Protein AF-A0A919DK65-F1 (afdb_monomer_lite)

Radius of gyration: 13.78 Å; chains: 1; bounding box: 31×25×40 Å

Foldseek 3Di:
DAWEWEDDPNFIETEAEDEDCPVPPVVVQVVVQVVCCVVCVVVVVCCVVVRHPGYHYHYDHPVPFDADPVPRHGDHYHYHHDDD

Sequence (84 aa):
MQVVQRRKDARDELVLRIAGDPGDGDTAGKAIAARLDEIRPMFAEHVEAGLINRLTVEWVQPSGLTVNPRTDKAIWLIDELHPR

pLDDT: mean 94.76, std 7.19, range [54.81, 98.19]

Secondary structure (DSSP, 8-state):
-EEEEEEETTEEEEEEEEES--SSHHHHHHHHHHHHHHH-HHHHHHHHTTSSEEEEEEEE-GGGS-B-TTT-PBPSEEEESS--

Structure (mmCIF, N/CA/C/O backbone):
data_AF-A0A919DK65-F1
#
_entry.id   AF-A0A919DK65-F1
#
loop_
_atom_site.group_PDB
_atom_site.id
_atom_site.type_symbol
_atom_site.label_atom_id
_atom_site.label_alt_id
_atom_site.label_comp_id
_atom_site.label_asym_id
_atom_site.label_entity_id
_atom_site.label_seq_id
_atom_site.pdbx_PDB_ins_code
_atom_site.Cartn_x
_atom_site.Cartn_y
_atom_site.Cartn_z
_atom_site.occupancy
_atom_site.B_iso_or_equiv
_atom_site.auth_seq_id
_atom_site.auth_comp_id
_atom_site.auth_asym_id
_atom_site.auth_atom_id
_atom_site.pdbx_PDB_model_num
ATOM 1 N N . MET A 1 1 ? 4.686 2.677 -10.656 1.00 95.06 1 MET A N 1
ATOM 2 C CA . MET A 1 1 ? 3.863 2.653 -9.430 1.00 95.06 1 MET A CA 1
ATOM 3 C C . MET A 1 1 ? 2.408 2.534 -9.826 1.00 95.06 1 MET A C 1
ATOM 5 O O . MET A 1 1 ? 2.052 3.069 -10.873 1.00 95.06 1 MET A O 1
ATOM 9 N N . GLN A 1 2 ? 1.606 1.854 -9.013 1.00 97.56 2 GLN A N 1
ATOM 10 C CA . GLN A 1 2 ? 0.169 1.692 -9.203 1.00 97.56 2 GLN A CA 1
ATOM 11 C C . GLN A 1 2 ? -0.543 1.847 -7.866 1.00 97.56 2 GLN A C 1
ATOM 13 O O . GLN A 1 2 ? -0.028 1.426 -6.830 1.00 97.56 2 GLN A O 1
ATOM 18 N N . VAL A 1 3 ? -1.725 2.438 -7.913 1.00 97.56 3 VAL A N 1
ATOM 19 C CA . VAL A 1 3 ? -2.684 2.427 -6.818 1.00 97.56 3 VAL A CA 1
ATOM 20 C C . VAL A 1 3 ? -3.640 1.278 -7.086 1.00 97.56 3 VAL A C 1
ATOM 22 O O . VAL A 1 3 ? -4.227 1.204 -8.163 1.00 97.56 3 VAL A O 1
ATOM 25 N N . VAL A 1 4 ? -3.766 0.367 -6.135 1.00 97.62 4 VAL A N 1
ATOM 26 C CA . VAL A 1 4 ? -4.5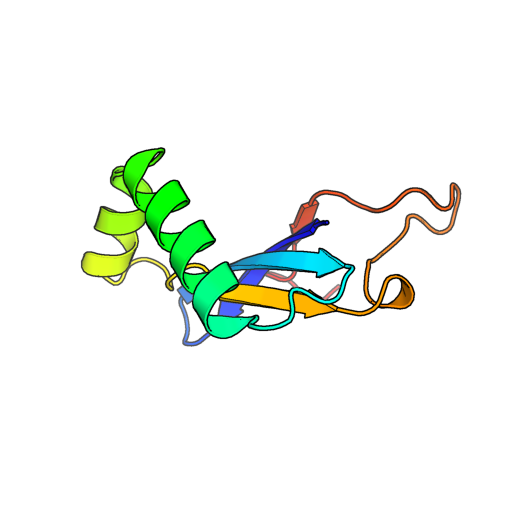93 -0.829 -6.258 1.00 97.62 4 VAL A CA 1
ATOM 27 C C . VAL A 1 4 ? -5.635 -0.793 -5.152 1.00 97.62 4 VAL A C 1
ATOM 29 O O . VAL A 1 4 ? -5.297 -0.632 -3.981 1.00 97.62 4 VAL A O 1
ATOM 32 N N . GLN A 1 5 ? -6.902 -0.919 -5.521 1.00 96.44 5 GLN A N 1
ATOM 33 C CA . GLN A 1 5 ? -7.997 -1.090 -4.576 1.00 96.44 5 GLN A CA 1
ATOM 34 C C . GLN A 1 5 ? -8.404 -2.558 -4.574 1.00 96.44 5 GLN A C 1
ATO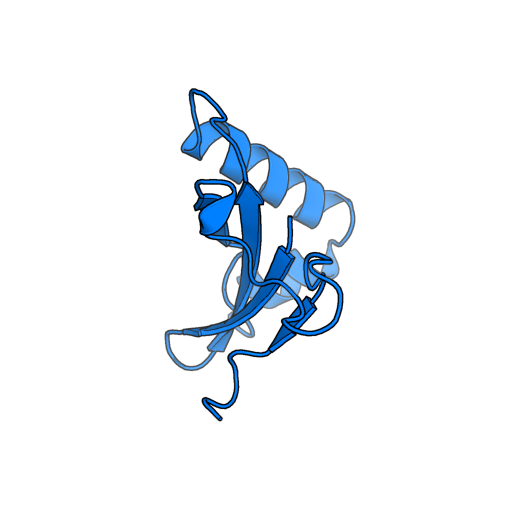M 36 O O . GLN A 1 5 ? -8.737 -3.095 -5.626 1.00 96.44 5 GLN A O 1
ATOM 41 N N . ARG A 1 6 ? -8.385 -3.208 -3.409 1.00 96.00 6 ARG A N 1
ATOM 42 C CA . ARG A 1 6 ? -8.779 -4.618 -3.277 1.00 96.00 6 ARG A CA 1
ATOM 43 C C . ARG A 1 6 ? -9.635 -4.859 -2.042 1.00 96.00 6 ARG A C 1
ATOM 45 O O . ARG A 1 6 ? -9.656 -4.038 -1.128 1.00 96.00 6 ARG A O 1
ATOM 52 N N . ARG A 1 7 ? -10.305 -6.012 -1.987 1.00 95.56 7 ARG A N 1
ATOM 53 C CA . ARG A 1 7 ? -11.027 -6.465 -0.791 1.00 95.56 7 ARG A CA 1
ATOM 54 C C . ARG A 1 7 ? -10.144 -7.394 0.040 1.00 95.56 7 ARG A C 1
ATOM 56 O O . ARG A 1 7 ? -9.588 -8.354 -0.485 1.00 95.56 7 ARG A O 1
ATOM 63 N N . LYS A 1 8 ? -10.047 -7.136 1.343 1.00 95.06 8 LYS A N 1
ATOM 64 C CA . LYS A 1 8 ? -9.311 -7.964 2.307 1.00 95.06 8 LYS A CA 1
ATOM 65 C C . LYS A 1 8 ? -10.023 -7.931 3.652 1.00 95.06 8 LYS A C 1
ATOM 67 O O . LYS A 1 8 ? -10.471 -6.872 4.079 1.00 95.06 8 LYS A O 1
ATOM 72 N N . ASP A 1 9 ? -10.168 -9.078 4.309 1.00 93.38 9 ASP A N 1
ATOM 73 C CA . ASP A 1 9 ? -10.818 -9.173 5.626 1.00 93.38 9 ASP A CA 1
ATOM 74 C C . ASP A 1 9 ? -12.187 -8.461 5.670 1.00 93.38 9 ASP A C 1
ATOM 76 O O . ASP A 1 9 ? -12.496 -7.696 6.580 1.00 93.38 9 ASP A O 1
ATOM 80 N N . ALA A 1 10 ? -12.989 -8.666 4.616 1.00 93.25 10 ALA A N 1
ATOM 81 C CA . ALA A 1 10 ? -14.302 -8.049 4.408 1.00 93.25 10 ALA A CA 1
ATOM 82 C C . ALA A 1 10 ? -14.331 -6.506 4.370 1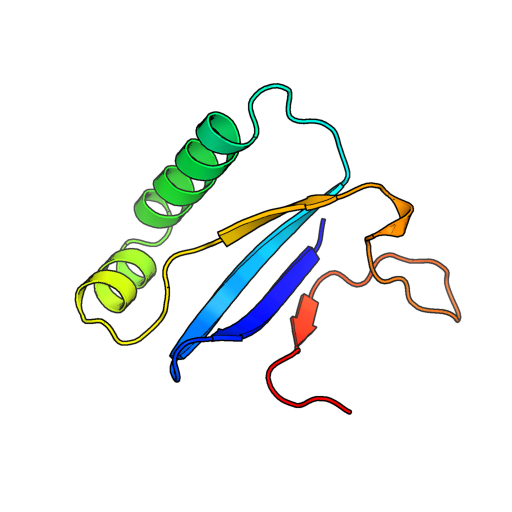.00 93.25 10 ALA A C 1
ATOM 84 O O . ALA A 1 10 ? -15.418 -5.931 4.429 1.00 93.25 10 ALA A O 1
ATOM 85 N N . ARG A 1 11 ? -13.190 -5.832 4.184 1.00 95.25 11 ARG A N 1
ATOM 86 C CA . ARG A 1 11 ? -13.070 -4.372 4.034 1.00 95.25 11 ARG A CA 1
ATOM 87 C C . ARG A 1 11 ? -12.231 -4.002 2.819 1.00 95.25 11 ARG A C 1
ATOM 89 O O . ARG A 1 11 ? -11.486 -4.827 2.289 1.00 95.25 11 ARG A O 1
ATOM 96 N N . ASP A 1 12 ? -12.362 -2.761 2.376 1.00 96.25 12 ASP A N 1
ATOM 97 C CA . ASP A 1 12 ? -11.518 -2.249 1.301 1.00 96.25 12 ASP A CA 1
ATOM 98 C C . ASP A 1 12 ? -10.110 -1.979 1.823 1.00 96.25 12 ASP A C 1
ATOM 100 O O . ASP A 1 12 ? -9.921 -1.512 2.945 1.00 96.25 12 ASP A O 1
ATOM 104 N N . GLU A 1 13 ? -9.114 -2.295 1.008 1.00 97.25 13 GLU A N 1
ATOM 105 C CA . GLU A 1 13 ? -7.711 -2.005 1.258 1.00 97.25 13 GLU A CA 1
ATOM 106 C C . GLU A 1 13 ? -7.154 -1.210 0.081 1.00 97.25 13 GLU A C 1
ATOM 108 O O . GLU A 1 13 ? -7.296 -1.598 -1.083 1.00 97.25 13 GLU A O 1
ATOM 113 N N . LEU A 1 14 ? -6.504 -0.096 0.408 1.00 97.50 14 LEU A N 1
ATOM 114 C CA . LEU A 1 14 ? -5.674 0.636 -0.531 1.00 97.50 14 LEU A CA 1
ATOM 115 C C . LEU A 1 14 ? -4.270 0.033 -0.502 1.00 97.50 14 LEU A C 1
ATOM 117 O O . LEU A 1 14 ? -3.658 -0.091 0.561 1.00 97.50 14 LEU A O 1
ATOM 121 N N . VAL A 1 15 ? -3.750 -0.315 -1.672 1.00 97.88 15 VAL A N 1
ATOM 122 C CA . VAL A 1 15 ? -2.403 -0.850 -1.834 1.00 97.88 15 VAL A CA 1
ATOM 123 C C . VAL A 1 15 ? -1.617 0.051 -2.778 1.00 97.88 15 VAL A C 1
ATOM 125 O O . VAL A 1 15 ? -2.051 0.339 -3.895 1.00 97.88 15 VAL A O 1
ATOM 128 N N . LEU A 1 16 ? -0.442 0.496 -2.342 1.00 97.81 16 LEU A N 1
ATOM 129 C CA . LEU A 1 16 ? 0.498 1.221 -3.187 1.00 97.81 16 LEU A CA 1
ATOM 130 C C . LEU A 1 16 ? 1.569 0.255 -3.690 1.00 97.81 16 LEU A C 1
ATOM 132 O O . LEU A 1 16 ? 2.463 -0.136 -2.941 1.00 97.81 16 LEU A O 1
ATOM 136 N N . ARG A 1 17 ? 1.483 -0.125 -4.966 1.00 97.62 17 ARG A N 1
ATOM 137 C CA . ARG A 1 17 ? 2.440 -1.028 -5.608 1.00 97.62 17 ARG A CA 1
ATOM 138 C C . ARG A 1 17 ? 3.551 -0.227 -6.277 1.00 97.62 17 ARG A C 1
ATOM 140 O O . ARG A 1 17 ? 3.315 0.505 -7.245 1.00 97.62 17 ARG A O 1
ATOM 147 N N . ILE A 1 18 ? 4.775 -0.344 -5.780 1.00 97.50 18 ILE A N 1
ATOM 148 C CA . ILE A 1 18 ? 5.935 0.424 -6.242 1.00 97.50 18 ILE A CA 1
ATOM 149 C C . ILE A 1 18 ? 6.960 -0.538 -6.832 1.00 97.50 18 ILE A C 1
ATOM 151 O O . ILE A 1 18 ? 7.355 -1.505 -6.190 1.00 97.50 18 ILE A O 1
ATOM 155 N N . ALA A 1 19 ? 7.394 -0.270 -8.064 1.00 96.94 19 ALA A N 1
ATOM 156 C CA . ALA A 1 19 ? 8.484 -1.029 -8.658 1.00 96.94 19 ALA A CA 1
ATOM 157 C C . ALA A 1 19 ? 9.826 -0.487 -8.170 1.00 96.94 19 ALA A C 1
ATOM 159 O O . ALA A 1 19 ? 10.075 0.713 -8.306 1.00 96.94 19 ALA A O 1
ATOM 160 N N . GLY A 1 20 ? 10.679 -1.366 -7.657 1.00 95.12 20 GLY A N 1
ATOM 161 C CA . GLY A 1 20 ? 12.018 -1.022 -7.196 1.00 95.12 20 GLY A CA 1
ATOM 162 C C . GLY A 1 20 ? 12.414 -1.769 -5.930 1.00 95.12 20 GLY A C 1
ATOM 163 O O . GLY A 1 20 ? 11.620 -2.511 -5.354 1.00 95.12 20 GLY A O 1
ATOM 164 N N . ASP A 1 21 ? 13.654 -1.540 -5.513 1.00 93.75 21 ASP A N 1
ATOM 165 C CA . ASP A 1 21 ? 14.198 -2.039 -4.257 1.00 93.75 21 ASP A CA 1
ATOM 166 C C . ASP A 1 21 ? 14.357 -0.862 -3.278 1.00 93.75 21 ASP A C 1
ATOM 168 O O . ASP A 1 21 ? 15.188 0.020 -3.517 1.00 93.75 21 ASP A O 1
ATOM 172 N N . PRO A 1 22 ? 13.547 -0.792 -2.210 1.00 94.06 22 PRO A N 1
ATOM 173 C CA . PRO A 1 22 ? 13.665 0.250 -1.192 1.00 94.06 22 PRO A CA 1
ATOM 174 C C . PRO A 1 22 ? 14.849 0.032 -0.233 1.00 94.06 22 PRO A C 1
ATOM 176 O O . PRO A 1 22 ? 15.086 0.880 0.629 1.00 94.06 22 PRO A O 1
ATOM 179 N N . GLY A 1 23 ? 15.556 -1.101 -0.315 1.00 95.19 23 GLY A N 1
ATOM 180 C CA . GLY A 1 23 ? 16.479 -1.568 0.717 1.00 95.19 23 GLY A CA 1
ATOM 181 C C . GLY A 1 23 ? 15.715 -2.061 1.947 1.00 95.19 23 GLY A C 1
ATOM 182 O O . GLY A 1 23 ? 15.503 -3.259 2.114 1.00 95.19 23 GLY A O 1
ATOM 183 N N . ASP A 1 24 ? 15.247 -1.136 2.788 1.00 95.75 24 ASP A N 1
ATOM 184 C CA . ASP A 1 24 ? 14.360 -1.438 3.919 1.00 95.75 24 ASP A CA 1
ATOM 185 C C . ASP A 1 24 ? 12.907 -1.095 3.565 1.00 95.75 24 ASP A C 1
ATOM 187 O O . ASP A 1 24 ? 12.417 0.022 3.766 1.00 95.75 24 ASP A O 1
ATOM 191 N N . GLY A 1 25 ? 12.212 -2.081 2.996 1.00 95.19 25 GLY A N 1
ATOM 192 C CA . GLY A 1 25 ? 10.844 -1.907 2.520 1.00 95.19 25 GLY A CA 1
ATOM 193 C C . GLY A 1 25 ? 9.805 -1.696 3.616 1.0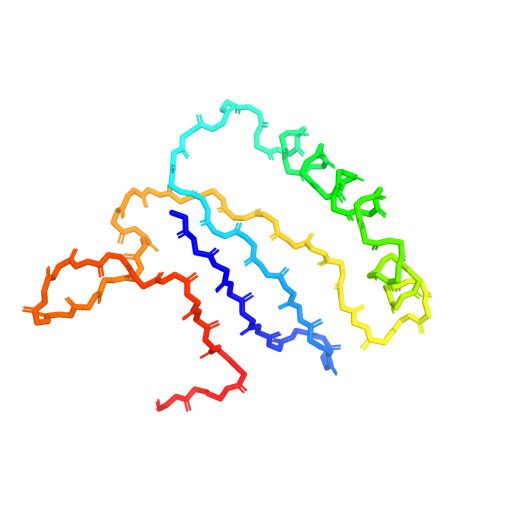0 95.19 25 GLY A C 1
ATOM 194 O O . GLY A 1 25 ? 8.794 -1.044 3.349 1.00 95.19 25 GLY A O 1
ATOM 195 N N . ASP A 1 26 ? 10.046 -2.193 4.831 1.00 95.00 26 ASP A N 1
ATOM 196 C CA . ASP A 1 26 ? 9.132 -2.013 5.962 1.00 95.00 26 ASP A CA 1
ATOM 197 C C . ASP A 1 26 ? 9.220 -0.581 6.498 1.00 95.00 26 ASP A C 1
ATOM 199 O O . ASP A 1 26 ? 8.199 0.104 6.610 1.00 95.00 26 ASP A O 1
ATOM 203 N N . THR A 1 27 ? 10.438 -0.078 6.727 1.00 97.19 27 THR A N 1
ATOM 204 C CA . THR A 1 27 ? 10.651 1.315 7.142 1.00 97.19 27 THR A CA 1
ATOM 205 C C . THR A 1 27 ? 10.127 2.290 6.087 1.00 97.19 27 THR A C 1
ATOM 207 O O . THR A 1 27 ? 9.391 3.225 6.416 1.00 97.19 27 THR A O 1
ATOM 210 N N . ALA A 1 28 ? 10.437 2.056 4.806 1.00 97.12 28 ALA A N 1
ATOM 211 C CA . ALA A 1 28 ? 9.939 2.891 3.715 1.00 97.12 28 ALA A CA 1
ATOM 212 C C . ALA A 1 28 ? 8.404 2.840 3.600 1.00 97.12 28 ALA A C 1
ATOM 214 O O . ALA A 1 28 ? 7.760 3.878 3.436 1.00 97.12 28 ALA A O 1
ATOM 215 N N . GLY A 1 29 ? 7.799 1.655 3.741 1.00 97.19 29 GLY A N 1
ATOM 216 C CA . GLY A 1 29 ? 6.347 1.478 3.714 1.00 97.19 29 GLY A CA 1
ATOM 217 C C . GLY A 1 29 ? 5.635 2.216 4.852 1.00 97.19 29 GLY A C 1
ATOM 218 O O . GLY A 1 29 ? 4.659 2.928 4.611 1.00 97.19 29 GLY A O 1
ATOM 219 N N . LYS A 1 30 ? 6.162 2.124 6.079 1.00 96.81 30 LYS A N 1
ATOM 220 C CA . LYS A 1 30 ? 5.651 2.858 7.249 1.00 96.81 30 LYS A CA 1
ATOM 221 C C . LYS A 1 30 ? 5.756 4.368 7.072 1.00 96.81 30 LYS A C 1
ATOM 223 O O . LYS A 1 30 ? 4.811 5.079 7.403 1.00 96.81 30 LYS A O 1
ATOM 228 N N . ALA A 1 31 ? 6.867 4.856 6.521 1.00 97.75 31 ALA A N 1
ATOM 229 C CA . ALA A 1 31 ? 7.039 6.278 6.241 1.00 97.75 31 ALA A CA 1
ATOM 230 C C . ALA A 1 31 ? 6.008 6.784 5.218 1.00 97.75 31 ALA A C 1
ATOM 232 O O . ALA A 1 31 ? 5.424 7.847 5.415 1.00 97.75 31 ALA A O 1
ATOM 233 N N . ILE A 1 32 ? 5.734 6.014 4.160 1.00 97.56 32 ILE A N 1
ATOM 234 C CA . ILE A 1 32 ? 4.698 6.350 3.172 1.00 97.56 32 ILE A CA 1
ATOM 235 C C . ILE A 1 32 ? 3.310 6.381 3.823 1.00 97.56 32 ILE A C 1
ATOM 237 O O . ILE A 1 32 ? 2.566 7.336 3.607 1.00 97.56 32 ILE A O 1
ATOM 241 N N . ALA A 1 33 ? 2.969 5.370 4.629 1.00 96.75 33 ALA A N 1
ATOM 242 C CA . ALA A 1 33 ? 1.686 5.317 5.327 1.00 96.75 33 ALA A CA 1
ATOM 243 C C . ALA A 1 33 ? 1.505 6.510 6.278 1.00 96.75 33 ALA A C 1
ATOM 245 O O . ALA A 1 33 ? 0.491 7.195 6.200 1.00 96.75 33 ALA A O 1
ATOM 246 N N . ALA A 1 34 ? 2.523 6.837 7.079 1.00 96.81 34 ALA A N 1
ATOM 247 C CA . ALA A 1 34 ? 2.488 7.994 7.971 1.00 96.81 34 ALA A CA 1
ATOM 248 C C . ALA A 1 34 ? 2.292 9.314 7.205 1.00 96.81 34 ALA A C 1
ATOM 250 O O . ALA A 1 34 ? 1.490 10.154 7.605 1.00 96.81 34 ALA A O 1
ATOM 251 N N . ARG A 1 35 ? 2.967 9.490 6.059 1.00 97.88 35 ARG A N 1
ATOM 252 C CA . ARG A 1 35 ? 2.758 10.674 5.209 1.00 97.88 35 ARG A CA 1
ATOM 253 C C . ARG A 1 35 ? 1.358 10.731 4.608 1.00 97.88 35 ARG A C 1
ATOM 255 O O . ARG A 1 35 ? 0.824 11.826 4.449 1.00 97.88 35 ARG A O 1
ATOM 262 N N . LEU A 1 36 ? 0.759 9.591 4.264 1.00 96.75 36 LEU A N 1
ATOM 263 C CA . LEU A 1 36 ? -0.631 9.561 3.815 1.00 96.75 36 LEU A CA 1
ATOM 264 C C . LEU A 1 36 ? -1.572 10.016 4.933 1.00 96.75 36 LEU A C 1
ATOM 266 O O . LEU A 1 36 ? -2.433 10.852 4.669 1.00 96.75 36 LEU A O 1
ATOM 270 N N . ASP A 1 37 ? -1.373 9.524 6.153 1.00 96.25 37 ASP A N 1
ATOM 271 C CA . ASP A 1 37 ? -2.186 9.893 7.314 1.00 96.25 37 ASP A CA 1
ATOM 272 C C . ASP A 1 37 ? -2.087 11.404 7.608 1.00 96.25 37 ASP A C 1
ATOM 274 O O . ASP A 1 37 ? -3.101 12.060 7.837 1.00 96.25 37 ASP A O 1
ATOM 278 N N . GLU A 1 38 ? -0.895 12.000 7.488 1.00 97.38 38 GLU A N 1
ATOM 279 C CA . GLU A 1 38 ? -0.695 13.453 7.620 1.00 97.38 38 GLU A CA 1
ATOM 280 C C . GLU A 1 38 ? -1.409 14.262 6.520 1.00 97.38 38 GLU A C 1
ATOM 282 O O . GLU A 1 38 ? -2.027 15.294 6.788 1.00 97.38 38 GLU A O 1
ATOM 287 N N . ILE A 1 39 ? -1.314 13.820 5.261 1.00 97.62 39 ILE A N 1
ATOM 288 C CA . ILE A 1 39 ? -1.865 14.536 4.096 1.00 97.62 39 ILE A CA 1
ATOM 289 C C . ILE A 1 39 ? -3.384 14.317 3.968 1.00 97.62 39 ILE A C 1
ATOM 291 O O . ILE A 1 39 ? -4.091 15.132 3.359 1.00 97.62 39 ILE A O 1
ATOM 295 N N . ARG A 1 40 ? -3.901 13.207 4.503 1.00 96.69 40 ARG A N 1
ATOM 296 C CA . ARG A 1 40 ? -5.313 12.808 4.488 1.00 96.69 40 ARG A CA 1
ATOM 297 C C . ARG A 1 40 ? -5.731 12.256 5.860 1.00 96.69 40 ARG A C 1
ATOM 299 O O . ARG A 1 40 ? -5.993 11.059 5.955 1.00 96.69 40 ARG A O 1
ATOM 306 N N . PRO A 1 41 ? -5.925 13.117 6.876 1.00 96.62 41 PRO A N 1
ATOM 307 C CA . PRO A 1 41 ? -6.337 12.682 8.217 1.00 96.62 41 PRO A CA 1
ATOM 308 C C . PRO A 1 41 ? -7.606 11.822 8.218 1.00 96.62 41 PRO A C 1
ATOM 310 O O . PRO A 1 41 ? -7.677 10.807 8.901 1.00 96.62 41 PRO A O 1
ATOM 313 N N . MET A 1 42 ? -8.558 12.147 7.338 1.00 97.19 42 MET A N 1
ATOM 314 C CA . MET A 1 42 ? -9.770 11.355 7.130 1.00 97.19 42 MET A CA 1
ATOM 315 C C . MET A 1 42 ? -9.471 9.873 6.821 1.00 97.19 42 MET A C 1
ATOM 317 O O . MET A 1 42 ? -10.221 9.005 7.248 1.00 97.19 42 MET A O 1
ATOM 321 N N . PHE A 1 43 ? -8.403 9.542 6.087 1.00 97.00 43 PHE A N 1
ATOM 322 C CA . PHE A 1 43 ? -8.053 8.143 5.805 1.00 97.00 43 PHE A CA 1
ATOM 323 C C . PHE A 1 43 ? -7.692 7.394 7.094 1.00 97.00 43 PHE A C 1
ATOM 325 O O . PHE A 1 43 ? -8.220 6.308 7.333 1.00 97.00 43 PHE A O 1
ATOM 332 N N . ALA A 1 44 ? -6.865 8.009 7.943 1.00 97.25 44 ALA A N 1
ATOM 333 C CA . ALA A 1 44 ? -6.498 7.464 9.244 1.00 97.25 44 ALA A CA 1
ATOM 334 C C . ALA A 1 44 ? -7.737 7.266 10.133 1.00 97.25 44 ALA A C 1
ATOM 336 O O . ALA A 1 44 ? -7.932 6.178 10.670 1.00 97.25 44 ALA A O 1
ATOM 337 N N . GLU A 1 45 ? -8.635 8.254 10.184 1.00 98.19 45 GLU A N 1
ATOM 338 C CA . GLU A 1 45 ? -9.896 8.170 10.937 1.00 98.19 45 GLU A CA 1
ATOM 339 C C . GLU A 1 45 ? -10.765 6.981 10.484 1.00 98.19 45 GLU A C 1
ATOM 341 O O . GLU A 1 45 ? -11.318 6.258 11.313 1.00 98.19 45 GLU A O 1
ATOM 346 N N . HIS A 1 46 ? -10.859 6.714 9.174 1.00 98.00 46 HIS A N 1
ATOM 347 C CA . HIS A 1 46 ? -11.615 5.563 8.657 1.00 98.00 46 HIS A CA 1
ATOM 348 C C . HIS A 1 46 ? -10.954 4.219 8.991 1.00 98.00 46 HIS A C 1
ATOM 350 O O . HIS A 1 46 ? -11.659 3.229 9.209 1.00 98.00 46 HIS A O 1
ATOM 356 N N . VAL A 1 47 ? -9.619 4.165 9.031 1.00 97.50 47 VAL A N 1
ATOM 357 C CA . VAL A 1 47 ? -8.872 2.974 9.465 1.00 97.50 47 VAL A CA 1
ATOM 358 C C . VAL A 1 47 ? -9.104 2.719 10.955 1.00 97.50 47 VAL A C 1
ATOM 360 O O . VAL A 1 47 ? -9.387 1.586 11.343 1.00 97.50 47 VAL A O 1
ATOM 363 N N . GLU A 1 48 ? -9.034 3.758 11.786 1.00 97.62 48 GLU A N 1
ATOM 364 C CA . GLU A 1 48 ? -9.272 3.681 13.233 1.00 97.62 48 GLU A CA 1
ATOM 365 C C . GLU A 1 48 ? -10.715 3.2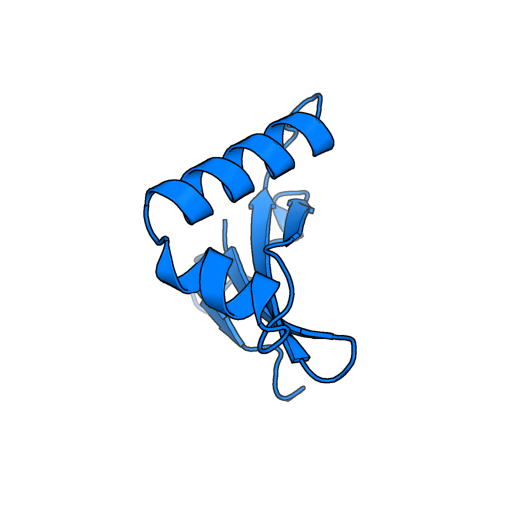91 13.565 1.00 97.62 48 GLU A C 1
ATOM 367 O O . GLU A 1 48 ? -10.944 2.441 14.425 1.00 97.62 48 GLU A O 1
ATOM 372 N N . ALA A 1 49 ? -11.689 3.823 12.821 1.00 97.81 49 ALA A N 1
ATOM 373 C CA . ALA A 1 49 ? -13.094 3.426 12.905 1.00 97.81 49 ALA A CA 1
ATOM 374 C C . ALA A 1 49 ? -13.361 2.008 12.360 1.00 97.81 49 ALA A C 1
ATOM 376 O O . ALA A 1 49 ? -14.484 1.508 12.437 1.00 97.81 49 ALA A O 1
ATOM 377 N N . GLY A 1 50 ? -12.348 1.352 11.785 1.00 97.12 50 GLY A N 1
ATOM 378 C CA . GLY A 1 50 ? -12.448 0.005 11.241 1.00 97.12 50 GLY A CA 1
ATOM 379 C C . GLY A 1 50 ? -13.293 -0.096 9.971 1.00 97.12 50 GLY A C 1
ATOM 380 O O . GLY A 1 50 ? -13.715 -1.202 9.638 1.00 97.12 50 GLY A O 1
ATOM 381 N N . LEU A 1 51 ? -13.524 1.016 9.267 1.00 97.25 51 LEU A N 1
ATOM 382 C CA . LEU A 1 51 ? -14.327 1.086 8.041 1.00 97.25 51 LEU A CA 1
ATOM 383 C C . LEU A 1 51 ? -13.557 0.556 6.823 1.00 97.25 51 LEU A C 1
ATOM 385 O O . LEU A 1 51 ? -14.139 -0.078 5.944 1.00 97.25 51 LEU A O 1
ATOM 389 N N . ILE A 1 52 ? -12.240 0.771 6.802 1.00 97.00 52 ILE A N 1
ATOM 390 C CA . ILE A 1 52 ? -11.310 0.292 5.769 1.00 97.00 52 ILE A CA 1
ATOM 391 C C . ILE A 1 52 ? -10.049 -0.297 6.413 1.00 97.00 52 ILE A C 1
ATOM 393 O O . ILE A 1 52 ? -9.784 -0.095 7.599 1.00 97.00 52 ILE A O 1
ATOM 397 N N . ASN A 1 53 ? -9.256 -1.033 5.637 1.00 97.50 53 ASN A N 1
ATOM 398 C CA . ASN A 1 53 ? -7.940 -1.497 6.063 1.00 97.50 53 ASN A CA 1
ATOM 399 C C . ASN A 1 53 ? -6.880 -0.400 5.890 1.00 97.50 53 ASN A C 1
ATOM 401 O O . ASN A 1 53 ? -6.987 0.468 5.022 1.00 97.50 53 ASN A O 1
ATOM 405 N N . ARG A 1 54 ? -5.819 -0.481 6.701 1.00 96.75 54 ARG A N 1
ATOM 406 C CA . ARG A 1 54 ? -4.636 0.382 6.585 1.00 96.75 54 ARG A CA 1
ATOM 407 C C . ARG A 1 54 ? -3.986 0.231 5.204 1.00 96.75 54 ARG A C 1
ATOM 409 O O . ARG A 1 54 ? -3.997 -0.859 4.635 1.00 96.75 54 ARG A O 1
ATOM 416 N N . LEU A 1 55 ? -3.371 1.311 4.711 1.00 97.94 55 LEU A N 1
ATOM 417 C CA . LEU A 1 55 ? -2.534 1.283 3.510 1.00 97.94 55 LEU A CA 1
ATOM 418 C C . LEU A 1 55 ? -1.496 0.155 3.597 1.00 97.94 55 LEU A C 1
ATOM 420 O O . LEU A 1 55 ? -0.712 0.101 4.546 1.00 97.94 55 LEU A O 1
ATOM 424 N N . THR A 1 56 ? -1.443 -0.682 2.566 1.00 97.81 56 THR A N 1
ATOM 425 C CA . THR A 1 56 ? -0.346 -1.633 2.363 1.00 97.81 56 THR A CA 1
ATOM 426 C C . THR A 1 56 ? 0.575 -1.111 1.260 1.00 97.81 56 THR A C 1
ATOM 428 O O . THR A 1 56 ? 0.108 -0.653 0.219 1.00 97.81 56 THR A O 1
ATOM 431 N N . VAL A 1 57 ? 1.891 -1.174 1.465 1.00 98.00 57 VAL A N 1
ATOM 432 C CA . VAL A 1 57 ? 2.881 -0.846 0.428 1.00 98.00 57 VAL A CA 1
ATOM 433 C C . VAL A 1 57 ? 3.504 -2.144 -0.074 1.00 98.00 57 VAL A C 1
ATOM 435 O O . VAL A 1 57 ? 4.075 -2.902 0.705 1.00 98.00 57 VAL A O 1
ATOM 438 N N . GLU A 1 58 ? 3.377 -2.404 -1.374 1.00 97.50 58 GLU A N 1
ATOM 439 C CA . GLU A 1 58 ? 3.935 -3.585 -2.036 1.00 97.50 58 GLU A CA 1
ATOM 440 C C . GLU A 1 58 ? 5.117 -3.171 -2.913 1.00 97.50 58 GLU A C 1
ATOM 442 O O . GLU A 1 58 ? 4.956 -2.432 -3.887 1.00 97.50 58 GLU A O 1
ATOM 447 N N . TRP A 1 59 ? 6.305 -3.677 -2.593 1.00 97.75 59 TRP A N 1
ATOM 448 C CA . TRP A 1 59 ? 7.494 -3.521 -3.427 1.00 97.75 59 TRP A CA 1
ATOM 449 C C . TRP A 1 59 ? 7.557 -4.669 -4.431 1.00 97.75 59 TRP A C 1
ATOM 451 O O . TRP A 1 59 ? 7.526 -5.839 -4.051 1.00 97.75 59 TRP A O 1
ATOM 461 N N . VAL A 1 60 ? 7.613 -4.342 -5.719 1.00 96.94 60 VAL A N 1
ATOM 462 C CA . VAL A 1 60 ? 7.605 -5.322 -6.811 1.00 96.94 60 VAL A CA 1
ATOM 463 C C . VAL A 1 60 ? 8.769 -5.092 -7.770 1.00 96.94 60 VAL A C 1
ATOM 465 O O . VAL A 1 60 ? 9.364 -4.018 -7.825 1.00 96.94 60 VAL A O 1
ATOM 468 N N . GLN A 1 61 ? 9.081 -6.096 -8.584 1.00 95.75 61 GLN A N 1
ATOM 469 C CA . GLN A 1 61 ? 9.925 -5.890 -9.762 1.00 95.75 61 GLN A CA 1
ATOM 470 C C . GLN A 1 61 ? 9.166 -5.065 -10.820 1.00 95.75 61 GLN A C 1
ATOM 472 O O . GLN A 1 61 ? 7.933 -5.066 -10.811 1.00 95.75 61 GLN A O 1
ATOM 477 N N . PRO A 1 62 ? 9.845 -4.396 -11.773 1.00 93.50 62 PRO A N 1
ATOM 478 C CA . PRO A 1 62 ? 9.173 -3.647 -12.842 1.00 93.50 62 PRO A CA 1
ATOM 479 C C . PRO A 1 62 ? 8.135 -4.465 -13.625 1.00 93.50 62 PRO A C 1
ATOM 481 O O . PRO A 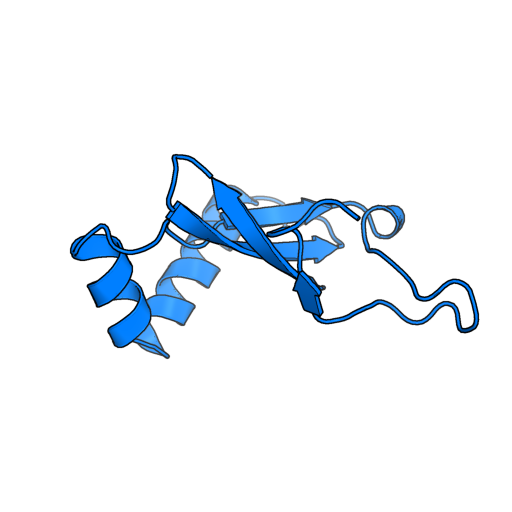1 62 ? 7.089 -3.934 -13.989 1.00 93.50 62 PRO A O 1
ATOM 484 N N . SER A 1 63 ? 8.384 -5.765 -13.817 1.00 93.50 63 SER A N 1
ATOM 485 C CA . SER A 1 63 ? 7.458 -6.711 -14.457 1.00 93.50 63 SER A CA 1
ATOM 486 C C . SER A 1 63 ? 6.203 -7.025 -13.635 1.00 93.50 63 SER A C 1
ATOM 488 O O . SER A 1 63 ? 5.243 -7.563 -14.174 1.00 93.50 63 SER A O 1
ATOM 490 N N . GLY A 1 64 ? 6.190 -6.688 -12.343 1.00 93.50 64 GLY A N 1
ATOM 491 C CA . GLY A 1 64 ? 5.029 -6.820 -11.465 1.00 93.50 64 GLY A CA 1
ATOM 492 C C . GLY A 1 64 ? 4.023 -5.673 -11.593 1.00 93.50 64 GLY A C 1
ATOM 493 O O . GLY A 1 64 ? 2.990 -5.703 -10.926 1.00 93.50 64 GLY A O 1
ATOM 494 N N . LEU A 1 65 ? 4.304 -4.654 -12.416 1.00 96.38 65 LEU A N 1
ATOM 495 C CA . LEU A 1 65 ? 3.340 -3.599 -12.720 1.00 96.38 65 LEU A CA 1
ATOM 496 C C . LEU A 1 65 ? 2.465 -3.997 -13.911 1.00 96.38 65 LEU A C 1
ATOM 498 O O . LEU A 1 65 ? 2.964 -4.368 -14.970 1.00 96.38 65 LEU A O 1
ATOM 502 N N . THR A 1 66 ? 1.150 -3.843 -13.776 1.00 96.25 66 THR A N 1
ATOM 503 C CA . THR A 1 66 ? 0.219 -4.067 -14.890 1.00 96.25 66 THR A CA 1
ATOM 504 C C . THR A 1 66 ? 0.368 -2.980 -15.955 1.00 96.25 66 THR A C 1
ATOM 506 O O . THR A 1 66 ? 0.294 -1.784 -15.662 1.00 96.25 66 THR A O 1
ATOM 509 N N . VAL A 1 67 ? 0.515 -3.386 -17.213 1.00 96.25 67 VAL A N 1
ATOM 510 C CA . VAL A 1 67 ? 0.591 -2.485 -18.369 1.00 96.25 67 VAL A CA 1
ATOM 511 C C . VAL A 1 67 ? -0.638 -2.635 -19.256 1.00 96.25 67 VAL A C 1
ATOM 513 O O . VAL A 1 67 ? -1.298 -3.672 -19.272 1.00 96.25 67 VAL A O 1
ATOM 516 N N . ASN A 1 68 ? -0.964 -1.587 -20.005 1.00 94.19 68 ASN A N 1
ATOM 517 C CA . ASN A 1 68 ? -1.960 -1.675 -21.058 1.00 94.19 68 ASN A CA 1
ATOM 518 C C . ASN A 1 68 ? -1.366 -2.463 -22.242 1.00 94.19 68 ASN A C 1
ATOM 520 O O . ASN A 1 68 ? -0.422 -1.965 -22.855 1.00 94.19 68 ASN A O 1
ATOM 524 N N . PRO A 1 69 ? -1.932 -3.620 -22.631 1.00 93.06 69 PRO A N 1
ATOM 525 C CA . PRO A 1 69 ? -1.334 -4.489 -23.650 1.00 93.06 69 PRO A CA 1
ATOM 526 C C . PRO A 1 69 ? -1.290 -3.860 -25.050 1.00 93.06 69 PRO A C 1
ATOM 528 O O . PRO A 1 69 ? -0.591 -4.348 -25.927 1.00 93.06 69 PRO A O 1
ATOM 531 N N . ARG A 1 70 ? -2.047 -2.781 -25.288 1.00 95.31 70 ARG A N 1
ATOM 532 C CA . ARG A 1 70 ? -2.054 -2.060 -26.565 1.00 95.31 70 ARG A CA 1
ATOM 533 C C . ARG A 1 70 ? -0.967 -0.985 -26.645 1.00 95.31 70 ARG A C 1
ATOM 535 O O . ARG A 1 70 ? -0.623 -0.569 -27.745 1.00 95.31 70 ARG A O 1
ATOM 542 N N . THR A 1 71 ? -0.508 -0.446 -25.514 1.00 94.75 71 THR A N 1
ATOM 543 C CA . THR A 1 71 ? 0.375 0.739 -25.492 1.00 94.75 71 THR A CA 1
ATOM 544 C C . THR A 1 71 ? 1.631 0.583 -24.649 1.00 94.75 71 THR A C 1
ATOM 546 O O . THR A 1 71 ? 2.412 1.530 -24.597 1.00 94.75 71 THR A O 1
ATOM 549 N N . ASP A 1 72 ? 1.783 -0.533 -23.936 1.00 93.12 72 ASP A N 1
ATOM 550 C CA . ASP A 1 72 ? 2.842 -0.806 -22.954 1.00 93.12 72 ASP A CA 1
ATOM 551 C C . ASP A 1 72 ? 2.962 0.227 -21.825 1.00 93.12 72 ASP A C 1
ATOM 553 O O . ASP A 1 72 ? 3.896 0.215 -21.023 1.00 93.12 72 ASP A O 1
ATOM 557 N N . LYS A 1 73 ? 1.980 1.125 -21.699 1.00 94.50 73 LYS A N 1
ATOM 558 C CA . LYS A 1 73 ? 1.950 2.104 -20.615 1.00 94.50 73 LYS A CA 1
ATOM 559 C C . LYS A 1 73 ? 1.470 1.438 -19.335 1.00 94.50 73 LYS A C 1
ATOM 561 O O . LYS A 1 73 ? 0.432 0.774 -19.338 1.00 94.50 73 LYS A O 1
ATOM 566 N N . ALA A 1 74 ? 2.179 1.677 -18.235 1.00 93.62 74 ALA A N 1
ATOM 567 C CA . ALA A 1 74 ? 1.746 1.253 -16.908 1.00 93.62 74 ALA A CA 1
ATOM 568 C C . ALA A 1 74 ? 0.352 1.812 -16.583 1.00 93.62 74 ALA A C 1
ATOM 570 O O . ALA A 1 74 ? 0.084 3.003 -16.763 1.00 93.62 74 ALA A O 1
ATOM 571 N N . ILE A 1 75 ? -0.532 0.943 -16.097 1.00 95.81 75 ILE A N 1
ATOM 572 C CA . ILE A 1 75 ? -1.853 1.331 -15.602 1.00 95.81 75 ILE A CA 1
ATOM 573 C C . ILE A 1 75 ? -1.664 1.973 -14.231 1.00 95.81 75 ILE A C 1
ATOM 575 O O . ILE A 1 75 ? -0.983 1.412 -13.380 1.00 95.81 75 ILE A O 1
ATOM 579 N N . TRP A 1 76 ? -2.239 3.151 -14.010 1.00 94.94 76 TRP A N 1
ATOM 580 C CA . TRP A 1 76 ? -1.989 3.898 -12.776 1.00 94.94 76 TRP A CA 1
ATOM 581 C C . TRP A 1 76 ? -2.908 3.487 -11.620 1.00 94.94 76 TRP A C 1
ATOM 583 O O . TRP A 1 76 ? -2.466 3.450 -10.476 1.00 94.94 76 TRP A O 1
ATOM 593 N N . LEU A 1 77 ? -4.162 3.148 -11.930 1.00 96.44 77 LEU A N 1
ATOM 594 C CA . LEU A 1 77 ? -5.190 2.735 -10.976 1.00 96.44 77 LEU A CA 1
ATOM 595 C C . LEU A 1 77 ? -5.730 1.358 -11.372 1.00 96.44 77 LEU A C 1
ATOM 597 O O . LEU A 1 77 ? -6.158 1.175 -12.513 1.00 96.44 77 LEU A O 1
ATOM 601 N N . ILE A 1 78 ? -5.709 0.415 -10.437 1.00 95.81 78 ILE A N 1
ATOM 602 C CA . ILE A 1 78 ? -6.231 -0.940 -10.605 1.00 95.81 78 ILE A CA 1
ATOM 603 C C . ILE A 1 78 ? -7.368 -1.141 -9.609 1.00 95.81 78 ILE A C 1
ATOM 605 O O . ILE A 1 78 ? -7.206 -0.904 -8.413 1.00 95.81 78 ILE A O 1
ATOM 609 N N . ASP A 1 79 ? -8.501 -1.603 -10.121 1.00 94.75 79 ASP A N 1
ATOM 610 C CA . ASP A 1 79 ? -9.620 -2.081 -9.319 1.00 94.75 79 ASP A CA 1
ATOM 611 C C . ASP A 1 79 ? -9.598 -3.618 -9.301 1.00 94.75 79 ASP A C 1
ATOM 613 O O . ASP A 1 79 ? -9.817 -4.262 -10.328 1.00 94.75 79 ASP A O 1
ATOM 617 N N . GLU A 1 80 ? -9.282 -4.186 -8.138 1.00 93.62 80 GLU A N 1
ATOM 618 C CA . GLU A 1 80 ? -9.318 -5.620 -7.830 1.00 93.62 80 GLU A CA 1
ATOM 619 C C . GLU A 1 80 ? -10.528 -5.971 -6.933 1.00 93.62 80 GLU A C 1
ATOM 621 O O . GLU A 1 80 ? -10.596 -7.076 -6.397 1.00 93.62 80 GLU A O 1
ATOM 626 N N . LEU A 1 81 ? -11.501 -5.063 -6.742 1.00 82.44 81 LEU A N 1
ATOM 627 C CA . LEU A 1 81 ? -12.714 -5.345 -5.955 1.00 82.44 81 LEU A CA 1
ATOM 628 C C . LEU A 1 81 ? -13.587 -6.427 -6.597 1.00 82.44 81 LEU A C 1
ATOM 630 O O . LEU A 1 81 ? -14.299 -7.147 -5.899 1.00 82.44 81 LEU A O 1
ATOM 634 N N . HIS A 1 82 ? -13.544 -6.516 -7.924 1.00 66.62 82 HIS A N 1
ATOM 635 C CA . HIS A 1 82 ? -14.318 -7.460 -8.714 1.00 66.62 82 HIS A CA 1
ATOM 636 C C . HIS A 1 82 ? -13.339 -8.194 -9.635 1.00 66.62 82 HIS A C 1
ATOM 638 O O . HIS A 1 82 ? -12.874 -7.589 -10.607 1.00 66.62 82 HIS A O 1
ATOM 644 N N . PRO A 1 83 ? -12.977 -9.461 -9.359 1.00 56.62 83 PRO A N 1
ATOM 645 C CA . PRO A 1 83 ? -12.222 -10.240 -10.331 1.00 56.62 83 PRO A CA 1
ATOM 646 C C . PRO A 1 83 ? -13.051 -10.317 -11.620 1.00 56.62 83 PRO A C 1
ATOM 648 O O . PRO A 1 83 ? -14.215 -10.719 -11.585 1.00 56.62 83 PRO A O 1
ATOM 651 N N . ARG A 1 84 ? -12.475 -9.832 -12.724 1.00 54.81 84 ARG A N 1
ATOM 652 C CA . ARG A 1 84 ? -13.081 -9.910 -14.059 1.00 54.81 84 ARG A CA 1
ATOM 653 C C . ARG A 1 84 ? -13.107 -11.337 -14.582 1.00 54.81 84 ARG A C 1
ATOM 655 O O . ARG A 1 84 ? -12.142 -12.077 -14.288 1.00 54.81 84 ARG A O 1
#

Organism: NCBI:txid2014920